Protein AF-A0A2N3ADZ8-F1 (afdb_monomer_lite)

Structure (mmCIF, N/CA/C/O backbone):
data_AF-A0A2N3ADZ8-F1
#
_entry.id   AF-A0A2N3ADZ8-F1
#
loop_
_atom_site.group_PDB
_atom_site.id
_atom_site.type_symbol
_atom_site.label_atom_id
_atom_site.label_alt_id
_atom_site.label_comp_id
_atom_site.label_asym_id
_atom_site.label_entity_id
_atom_site.label_seq_id
_atom_site.pdbx_PDB_ins_code
_atom_site.Cartn_x
_atom_site.Cartn_y
_atom_site.Cartn_z
_atom_site.occupancy
_atom_site.B_iso_or_equiv
_atom_site.auth_seq_id
_atom_site.auth_comp_id
_atom_site.auth_asym_id
_atom_site.auth_atom_id
_atom_site.pdbx_PDB_model_num
ATOM 1 N N . MET A 1 1 ? 35.185 21.300 -27.367 1.00 48.75 1 MET A N 1
ATOM 2 C CA . MET A 1 1 ? 33.757 20.930 -27.275 1.00 48.75 1 MET A CA 1
ATOM 3 C C . MET A 1 1 ? 33.432 20.784 -25.805 1.00 48.75 1 MET A C 1
ATOM 5 O O . MET A 1 1 ? 33.938 19.862 -25.181 1.00 48.75 1 MET A O 1
ATOM 9 N N . GLU A 1 2 ? 32.702 21.742 -25.238 1.00 59.75 2 GLU A N 1
ATOM 10 C CA . GLU A 1 2 ? 32.194 21.639 -23.868 1.00 59.75 2 GLU A CA 1
ATOM 11 C C . GLU A 1 2 ? 31.253 20.437 -23.769 1.00 59.75 2 GLU A C 1
ATOM 13 O O . GLU A 1 2 ? 30.335 20.289 -24.580 1.00 59.75 2 GLU A O 1
ATOM 18 N N . ASN A 1 3 ? 31.486 19.571 -22.783 1.00 62.91 3 ASN A N 1
ATOM 19 C CA . ASN A 1 3 ? 30.532 18.536 -22.408 1.00 62.91 3 ASN A CA 1
ATOM 20 C C . ASN A 1 3 ? 29.274 19.230 -21.871 1.00 62.91 3 ASN A C 1
ATOM 22 O O . ASN A 1 3 ? 29.213 19.593 -20.699 1.00 62.91 3 ASN A O 1
ATOM 26 N N . LYS A 1 4 ? 28.275 19.430 -22.739 1.00 71.31 4 LYS A N 1
ATOM 27 C CA . LYS A 1 4 ? 26.913 19.796 -22.338 1.00 71.31 4 LYS A CA 1
ATOM 28 C C . LYS A 1 4 ? 26.439 18.748 -21.333 1.00 71.31 4 LYS A C 1
ATOM 30 O O . LYS A 1 4 ? 26.233 17.593 -21.702 1.00 71.31 4 LYS A O 1
ATOM 35 N N . ILE A 1 5 ? 26.317 19.139 -20.068 1.00 70.94 5 ILE A N 1
ATOM 36 C CA . ILE A 1 5 ? 25.767 18.277 -19.024 1.00 70.94 5 ILE A CA 1
ATOM 37 C C . ILE A 1 5 ? 24.321 17.967 -19.429 1.00 70.94 5 ILE A C 1
ATOM 39 O O . ILE A 1 5 ? 23.473 18.853 -19.459 1.00 70.94 5 ILE A O 1
ATOM 43 N N . LEU A 1 6 ? 24.065 16.717 -19.816 1.00 78.38 6 LEU A N 1
ATOM 44 C CA . LEU A 1 6 ? 22.723 16.184 -20.018 1.00 78.38 6 LEU A CA 1
ATOM 45 C C . LEU A 1 6 ? 22.225 15.718 -18.651 1.00 78.38 6 LEU A C 1
ATOM 47 O O . LEU A 1 6 ? 22.763 14.750 -18.109 1.00 78.38 6 LEU A O 1
ATOM 51 N N . GLU A 1 7 ? 21.236 16.407 -18.084 1.00 80.94 7 GLU A N 1
ATOM 52 C CA . GLU A 1 7 ? 20.522 15.904 -16.910 1.00 80.94 7 GLU A CA 1
ATOM 53 C C . GLU A 1 7 ? 19.943 14.517 -17.215 1.00 80.94 7 GLU A C 1
ATOM 55 O O . GLU A 1 7 ? 19.378 14.274 -18.285 1.00 80.94 7 GLU A O 1
ATOM 60 N N . ARG A 1 8 ? 20.119 13.583 -16.277 1.00 80.56 8 ARG A N 1
ATOM 61 C CA . ARG A 1 8 ? 19.611 12.213 -16.371 1.00 80.56 8 ARG A CA 1
ATOM 62 C C . ARG A 1 8 ? 18.668 11.973 -15.206 1.00 80.56 8 ARG A C 1
ATOM 64 O O . ARG A 1 8 ? 19.056 12.163 -14.058 1.00 80.56 8 ARG A O 1
ATOM 71 N N . PHE A 1 9 ? 17.463 11.513 -15.514 1.00 83.38 9 PHE A N 1
ATOM 72 C CA . PHE A 1 9 ? 16.479 11.083 -14.528 1.00 83.38 9 PHE A CA 1
ATOM 73 C C . PHE A 1 9 ? 16.455 9.555 -14.493 1.00 83.38 9 PHE A C 1
ATOM 75 O O . PHE A 1 9 ? 16.521 8.904 -15.536 1.00 83.38 9 PHE A O 1
ATOM 82 N N . GLY A 1 10 ? 16.375 8.986 -13.295 1.00 80.38 10 GLY A N 1
ATOM 83 C CA . GLY A 1 10 ? 16.280 7.548 -13.075 1.00 80.38 10 GLY A CA 1
ATOM 84 C C . GLY A 1 10 ? 15.357 7.249 -11.900 1.00 80.38 10 GLY A C 1
ATOM 85 O O . GLY A 1 10 ? 15.117 8.116 -11.061 1.00 80.38 10 GLY A O 1
ATOM 86 N N . GLY A 1 11 ? 14.827 6.030 -11.862 1.00 77.62 11 GLY A N 1
ATOM 87 C CA . GLY A 1 11 ? 14.041 5.513 -10.744 1.00 77.62 11 GLY A CA 1
ATOM 88 C C . GLY A 1 11 ? 14.807 4.425 -9.998 1.00 77.62 11 GLY A C 1
ATOM 89 O O . GLY A 1 11 ? 15.614 3.712 -10.591 1.00 77.62 11 GLY A O 1
ATOM 90 N N . LEU A 1 12 ? 14.541 4.296 -8.701 1.00 75.69 12 LEU A N 1
ATOM 91 C CA . LEU A 1 12 ? 14.995 3.174 -7.883 1.00 75.69 12 LEU A CA 1
ATOM 92 C C . LEU A 1 12 ? 13.837 2.184 -7.742 1.00 75.69 12 LEU A C 1
ATOM 94 O O . LEU A 1 12 ? 12.761 2.560 -7.277 1.00 75.69 12 LEU A O 1
ATOM 98 N N . ILE A 1 13 ? 14.060 0.931 -8.138 1.00 77.56 13 ILE A N 1
ATOM 99 C CA . ILE A 1 13 ? 13.180 -0.182 -7.769 1.00 77.56 13 ILE A CA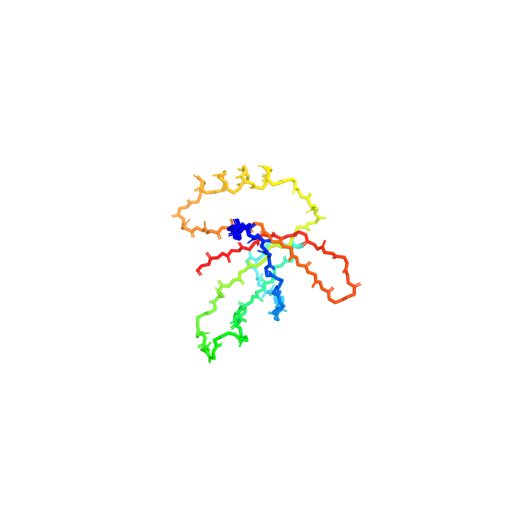 1
ATOM 100 C C . ILE A 1 13 ? 13.650 -0.683 -6.410 1.00 77.56 13 ILE A C 1
ATOM 102 O O . ILE A 1 13 ? 14.848 -0.854 -6.183 1.00 77.56 13 ILE A O 1
ATOM 106 N N . LYS A 1 14 ? 12.702 -0.885 -5.503 1.00 78.50 14 LYS A N 1
ATOM 107 C CA . LYS A 1 14 ? 12.967 -1.283 -4.128 1.00 78.50 14 LYS A CA 1
ATOM 108 C C . LYS A 1 14 ? 12.288 -2.613 -3.852 1.00 78.50 14 LYS A C 1
ATOM 110 O O . LYS A 1 14 ? 11.080 -2.732 -4.022 1.00 78.50 14 LYS A O 1
ATOM 115 N N . GLU A 1 15 ? 13.075 -3.576 -3.396 1.00 80.56 15 GLU A N 1
ATOM 116 C CA . GLU A 1 15 ? 12.590 -4.867 -2.918 1.00 80.56 15 GLU A CA 1
ATOM 117 C C . GLU A 1 15 ? 12.578 -4.847 -1.391 1.00 80.56 15 GLU A C 1
ATOM 119 O O . GLU A 1 15 ? 13.550 -4.436 -0.756 1.00 80.56 15 GLU A O 1
ATOM 124 N N . GLU A 1 16 ? 11.460 -5.236 -0.786 1.00 80.12 16 GLU A N 1
ATOM 125 C CA . GLU A 1 16 ? 11.317 -5.286 0.667 1.00 80.12 16 GLU A CA 1
ATOM 126 C C . GLU A 1 16 ? 10.397 -6.435 1.090 1.00 80.12 16 GLU A C 1
ATOM 128 O O . GLU A 1 16 ? 9.498 -6.808 0.330 1.00 80.12 16 GLU A O 1
ATOM 133 N N . PRO A 1 17 ? 10.587 -6.996 2.296 1.00 80.75 17 PRO A N 1
ATOM 134 C CA . PRO A 1 17 ? 9.654 -7.969 2.838 1.00 80.75 17 PRO A CA 1
ATOM 135 C C . PRO A 1 17 ? 8.346 -7.277 3.243 1.00 80.75 17 PRO A C 1
ATOM 137 O O . PRO A 1 17 ? 8.358 -6.291 3.980 1.00 80.75 17 PRO A O 1
ATOM 140 N N . LEU A 1 18 ? 7.223 -7.832 2.790 1.00 86.31 18 LEU A N 1
ATOM 141 C CA . LEU A 1 18 ? 5.879 -7.419 3.185 1.00 86.31 18 LEU A CA 1
ATOM 142 C C . LEU A 1 18 ? 5.182 -8.561 3.923 1.00 86.31 18 LEU A C 1
ATOM 144 O O . LEU A 1 18 ? 5.287 -9.719 3.515 1.00 86.31 18 LEU A O 1
ATOM 148 N N . SER A 1 19 ? 4.442 -8.218 4.971 1.00 86.56 19 SER A N 1
ATOM 149 C CA . SER A 1 19 ? 3.633 -9.161 5.750 1.00 86.56 19 SER A CA 1
ATOM 150 C C . SER A 1 19 ? 2.161 -8.779 5.671 1.00 86.56 19 SER A C 1
ATOM 152 O O . SER A 1 19 ? 1.833 -7.594 5.672 1.00 86.56 19 SER A O 1
ATOM 154 N N . CYS A 1 20 ? 1.263 -9.763 5.625 1.00 88.12 20 CYS A N 1
ATOM 155 C CA . CYS A 1 20 ? -0.172 -9.505 5.729 1.00 88.12 20 CYS A CA 1
ATOM 156 C C . CYS A 1 20 ? -0.531 -9.044 7.144 1.00 88.12 20 CYS A C 1
ATOM 158 O O . CYS A 1 20 ? -0.070 -9.631 8.124 1.00 88.12 20 CYS A O 1
ATOM 160 N N . ILE A 1 21 ? -1.387 -8.028 7.241 1.00 87.44 21 ILE A N 1
ATOM 161 C CA . ILE A 1 21 ? -1.986 -7.624 8.511 1.00 87.44 21 ILE A CA 1
ATOM 162 C C . ILE A 1 21 ? -3.320 -8.342 8.658 1.00 87.44 21 ILE A C 1
ATOM 164 O O . ILE A 1 21 ? -4.220 -8.176 7.839 1.00 87.44 21 ILE A O 1
ATOM 168 N N . GLU A 1 22 ? -3.460 -9.091 9.743 1.00 84.12 22 GLU A N 1
ATOM 169 C CA . GLU A 1 22 ? -4.726 -9.685 10.158 1.00 84.12 22 GLU A CA 1
ATOM 170 C C . GLU A 1 22 ? -5.206 -8.948 11.412 1.00 84.12 22 GLU A C 1
ATOM 172 O O . GLU A 1 22 ? -4.605 -9.049 12.482 1.00 84.12 22 GLU A O 1
ATOM 177 N N . ASN A 1 23 ? -6.250 -8.128 11.272 1.00 84.62 23 ASN A N 1
ATOM 178 C CA . ASN A 1 23 ? -6.807 -7.348 12.375 1.00 84.62 23 ASN A CA 1
ATOM 179 C C . ASN A 1 23 ? -8.318 -7.149 12.187 1.00 84.62 23 ASN A C 1
ATOM 181 O O . ASN A 1 23 ? -8.776 -6.886 11.078 1.00 84.62 23 ASN A O 1
ATOM 185 N N . GLU A 1 24 ? -9.086 -7.236 13.275 1.00 84.62 24 GLU A N 1
ATOM 186 C CA . GLU A 1 24 ? -10.549 -7.075 13.280 1.00 84.62 24 GLU A CA 1
ATOM 187 C C . GLU A 1 24 ? -11.022 -5.682 12.827 1.00 84.62 24 GLU A C 1
ATOM 189 O O . GLU A 1 24 ? -12.157 -5.531 12.379 1.00 84.62 24 GLU A O 1
ATOM 194 N N . LEU A 1 25 ? -10.157 -4.667 12.918 1.00 85.62 25 LEU A N 1
ATOM 195 C CA . LEU A 1 25 ? -10.425 -3.305 12.447 1.00 85.62 25 LEU A CA 1
ATOM 196 C C . LEU A 1 25 ? -10.375 -3.178 10.919 1.00 85.62 25 LEU A C 1
ATOM 198 O O . LEU A 1 25 ? -10.841 -2.173 10.378 1.00 85.62 25 LEU A O 1
ATOM 202 N N . LEU A 1 26 ? -9.791 -4.153 10.216 1.00 86.38 26 LEU A N 1
ATOM 203 C CA . LEU A 1 26 ? -9.726 -4.124 8.761 1.00 86.38 26 LEU A CA 1
ATOM 204 C C . LEU A 1 26 ? -11.097 -4.406 8.154 1.00 86.38 26 LEU A C 1
ATOM 206 O O . LEU A 1 26 ? -11.856 -5.267 8.603 1.00 86.38 26 LEU A O 1
ATOM 210 N N . ILE A 1 27 ? -11.398 -3.688 7.075 1.00 87.44 27 ILE A N 1
ATOM 211 C CA . ILE A 1 27 ? -12.591 -3.951 6.277 1.00 87.44 27 ILE A CA 1
ATOM 212 C C . ILE A 1 27 ? -12.463 -5.367 5.699 1.00 87.44 27 ILE A C 1
ATOM 214 O O . ILE A 1 27 ? -11.403 -5.756 5.204 1.00 87.44 27 ILE A O 1
ATOM 218 N N . LYS A 1 28 ? -13.543 -6.152 5.767 1.00 86.31 28 LYS A N 1
ATOM 219 C CA . LYS A 1 28 ? -13.567 -7.512 5.213 1.00 86.31 28 LYS A CA 1
ATOM 220 C C . LYS A 1 28 ? -13.172 -7.500 3.739 1.00 86.31 28 LYS A C 1
ATOM 222 O O . LYS A 1 28 ? -13.489 -6.555 3.025 1.00 86.31 28 LYS A O 1
ATOM 227 N N . GLU A 1 29 ? -12.499 -8.565 3.309 1.00 85.62 29 GLU A N 1
ATOM 228 C CA . GLU A 1 29 ? -12.062 -8.749 1.916 1.00 85.62 29 GLU A CA 1
ATOM 229 C C . GLU A 1 29 ? -11.070 -7.678 1.428 1.00 85.62 29 GLU A C 1
ATOM 231 O O . GLU A 1 29 ? -10.828 -7.549 0.231 1.00 85.62 29 GLU A O 1
ATOM 236 N N . THR A 1 30 ? -10.443 -6.935 2.347 1.00 89.19 30 THR A N 1
ATOM 237 C CA . THR A 1 30 ? -9.300 -6.082 2.018 1.00 89.19 30 THR A CA 1
ATOM 238 C C . THR A 1 30 ? -7.992 -6.820 2.249 1.00 89.19 30 THR A C 1
ATOM 240 O O . THR A 1 30 ? -7.853 -7.601 3.188 1.00 89.19 30 THR A O 1
ATOM 243 N N . CYS A 1 31 ? -7.020 -6.564 1.378 1.00 90.12 31 CYS A N 1
ATOM 244 C CA . CYS A 1 31 ? -5.648 -6.997 1.576 1.00 90.12 31 CYS A CA 1
ATOM 245 C C . CYS A 1 31 ? -4.817 -5.774 1.974 1.00 90.12 31 CYS A C 1
ATOM 247 O O . CYS A 1 31 ? -4.696 -4.793 1.230 1.00 90.12 31 CYS A O 1
ATOM 249 N N . VAL A 1 32 ? -4.307 -5.824 3.204 1.00 91.06 32 VAL A N 1
ATOM 250 C CA . VAL A 1 32 ? -3.463 -4.788 3.790 1.00 91.06 32 VAL A CA 1
ATOM 251 C C . VAL A 1 32 ? -2.139 -5.422 4.168 1.00 91.06 32 VAL A C 1
ATOM 253 O O . VAL A 1 32 ? -2.102 -6.414 4.897 1.00 91.06 32 VAL A O 1
ATOM 256 N N . LEU A 1 33 ? -1.056 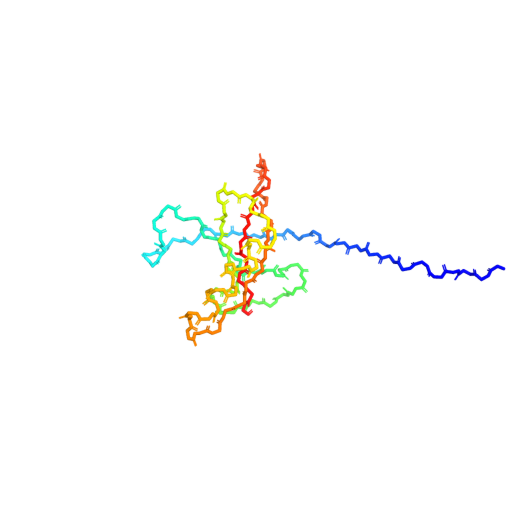-4.851 3.655 1.00 90.31 33 LEU A N 1
ATOM 257 C CA . LEU A 1 33 ? 0.299 -5.321 3.909 1.00 90.31 33 LEU A CA 1
ATOM 258 C C . LEU A 1 33 ? 1.049 -4.297 4.762 1.00 90.31 33 LEU A C 1
ATOM 260 O O . LEU A 1 33 ? 0.839 -3.092 4.618 1.00 90.31 33 LEU A O 1
ATOM 264 N N . GLU A 1 34 ? 1.950 -4.762 5.618 1.00 88.94 34 GLU A N 1
ATOM 265 C CA . GLU A 1 34 ? 2.899 -3.913 6.338 1.00 88.94 34 GLU A CA 1
ATOM 266 C C . GLU A 1 34 ? 4.338 -4.178 5.906 1.00 88.94 34 GLU A C 1
ATOM 268 O O . GLU A 1 34 ? 4.724 -5.317 5.630 1.00 88.94 34 GLU A O 1
ATOM 273 N N . SER A 1 35 ? 5.143 -3.114 5.911 1.00 85.94 35 SER A N 1
ATOM 274 C CA . SER A 1 35 ? 6.601 -3.215 5.923 1.00 85.94 35 SER A CA 1
ATOM 275 C C . SER A 1 35 ? 7.127 -2.753 7.277 1.00 85.94 35 SER A C 1
ATOM 277 O O . SER A 1 35 ? 7.068 -1.570 7.622 1.00 85.94 35 SER A O 1
ATOM 279 N N . VAL A 1 36 ? 7.644 -3.701 8.060 1.00 78.25 36 VAL A N 1
ATOM 280 C CA . VAL A 1 36 ? 8.251 -3.440 9.380 1.00 78.25 36 VAL A CA 1
ATOM 281 C C . VAL A 1 36 ? 9.709 -2.987 9.280 1.00 78.25 36 VAL A C 1
ATOM 283 O O . VAL A 1 36 ? 10.267 -2.472 10.244 1.00 78.25 36 VAL A O 1
ATOM 286 N N . SER A 1 37 ? 10.340 -3.181 8.121 1.00 77.56 37 SER A N 1
ATOM 287 C CA . SER A 1 37 ? 11.721 -2.774 7.864 1.00 77.56 37 SER A CA 1
ATOM 288 C C . SER A 1 37 ? 11.854 -2.294 6.420 1.00 77.56 37 SER A C 1
ATOM 290 O O . SER A 1 37 ? 12.437 -2.973 5.570 1.00 77.56 37 SER A O 1
ATOM 292 N N . PRO A 1 38 ? 11.282 -1.119 6.115 1.00 75.88 38 PRO A N 1
ATOM 293 C CA . PRO A 1 38 ? 11.185 -0.635 4.752 1.00 75.88 38 PRO A CA 1
ATOM 294 C C . PRO A 1 38 ? 12.548 -0.415 4.118 1.00 75.88 38 PRO A C 1
ATOM 296 O O . PRO A 1 38 ? 12.734 -0.682 2.944 1.00 75.88 3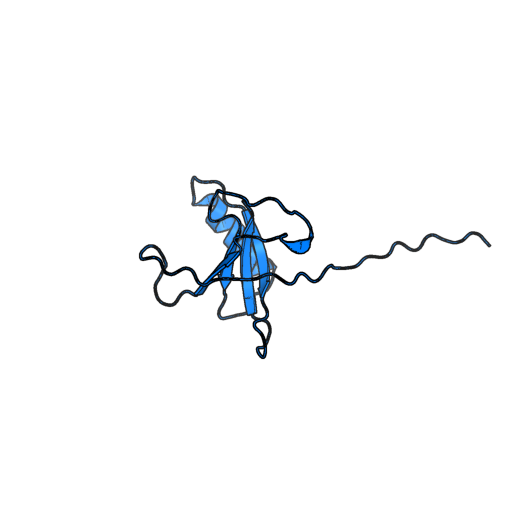8 PRO A O 1
ATOM 299 N N . PHE A 1 39 ? 13.542 -0.001 4.886 1.00 77.38 39 PHE A N 1
ATOM 300 C CA . PHE A 1 39 ? 14.872 0.307 4.374 1.00 77.38 39 PHE A CA 1
ATOM 301 C C . PHE A 1 39 ? 15.927 -0.631 4.963 1.00 77.38 39 PHE A C 1
A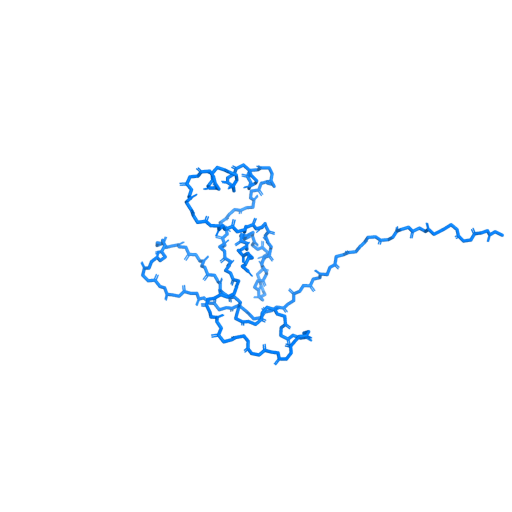TOM 303 O O . PHE A 1 39 ? 17.041 -0.199 5.245 1.00 77.38 39 PHE A O 1
ATOM 310 N N . SER A 1 40 ? 15.579 -1.909 5.145 1.00 68.94 40 SER A N 1
ATOM 311 C CA . SER A 1 40 ? 16.423 -2.924 5.795 1.00 68.94 40 SER A CA 1
ATOM 312 C C . SER A 1 40 ? 17.837 -3.040 5.213 1.00 68.94 40 SER A C 1
ATOM 314 O O . SER A 1 40 ? 18.784 -3.315 5.939 1.00 68.94 40 SER A O 1
ATOM 316 N N . SER A 1 41 ? 18.003 -2.808 3.908 1.00 68.62 41 SER A N 1
ATOM 317 C CA . SER A 1 41 ? 19.314 -2.845 3.242 1.00 68.62 41 SER A CA 1
ATOM 318 C C . SER A 1 41 ? 20.117 -1.543 3.357 1.00 68.62 41 SER A C 1
ATOM 320 O O . SER A 1 41 ? 21.302 -1.536 3.035 1.00 68.62 41 SER A O 1
ATOM 322 N N . TYR A 1 42 ? 19.486 -0.444 3.780 1.00 71.19 42 TYR A N 1
ATOM 323 C CA . TYR A 1 42 ? 20.111 0.879 3.906 1.00 71.19 42 TYR A CA 1
ATOM 324 C C . TYR A 1 42 ? 20.403 1.256 5.362 1.00 71.19 42 TYR A C 1
ATOM 326 O O . TYR A 1 42 ? 21.420 1.895 5.629 1.00 71.19 42 TYR A O 1
ATOM 334 N N . TYR A 1 43 ? 19.540 0.857 6.298 1.00 72.44 43 TYR A N 1
ATOM 335 C CA . TYR A 1 43 ? 19.672 1.166 7.719 1.00 72.44 43 TYR A CA 1
ATOM 336 C C . TYR A 1 43 ? 19.617 -0.119 8.551 1.00 72.44 43 TYR A C 1
ATOM 338 O O . TYR A 1 43 ? 18.714 -0.934 8.390 1.00 72.44 43 TYR A O 1
ATOM 346 N N . ASN A 1 44 ? 20.559 -0.268 9.489 1.00 63.62 44 ASN A N 1
ATOM 347 C CA . ASN A 1 44 ? 20.601 -1.383 10.449 1.00 63.62 44 ASN A CA 1
ATOM 348 C C . ASN A 1 44 ? 19.719 -1.138 11.691 1.00 63.62 44 ASN A C 1
ATOM 350 O O . ASN A 1 44 ? 19.786 -1.890 12.663 1.00 63.62 44 ASN A O 1
ATOM 354 N N . GLU A 1 45 ? 18.938 -0.058 11.700 1.00 62.50 45 GLU A N 1
ATOM 355 C CA . GLU A 1 45 ? 18.124 0.326 12.848 1.00 62.50 45 GLU A CA 1
ATOM 356 C C . GLU A 1 45 ? 16.845 -0.515 12.911 1.00 62.50 45 GLU A C 1
ATOM 358 O O . GLU A 1 45 ? 16.035 -0.549 11.984 1.00 62.50 45 GLU A O 1
ATOM 363 N N . ILE A 1 46 ? 16.657 -1.199 14.040 1.00 57.81 46 ILE A N 1
ATOM 364 C CA . ILE A 1 46 ? 15.410 -1.891 14.359 1.00 57.81 46 ILE A CA 1
ATOM 365 C C . ILE A 1 46 ? 14.454 -0.834 14.904 1.00 57.81 46 ILE A C 1
ATOM 367 O O . ILE A 1 46 ? 14.484 -0.504 16.091 1.00 57.81 46 ILE A O 1
ATOM 371 N N . TYR A 1 47 ? 13.610 -0.281 14.039 1.00 57.78 47 TYR A N 1
ATOM 372 C CA . TYR A 1 47 ? 12.533 0.593 14.483 1.00 57.78 47 TYR A CA 1
ATOM 373 C C . TYR A 1 47 ? 11.568 -0.205 15.372 1.00 57.78 47 TYR A C 1
ATOM 375 O O . TYR A 1 47 ? 10.940 -1.168 14.939 1.00 57.78 47 TYR A O 1
ATOM 383 N N . GLN A 1 48 ? 11.475 0.180 16.646 1.00 54.62 48 GLN A N 1
ATOM 384 C CA . GLN A 1 48 ? 10.652 -0.509 17.649 1.00 54.62 48 GLN A CA 1
ATOM 385 C C . GLN A 1 48 ? 9.149 -0.176 17.544 1.00 54.62 48 GLN A C 1
ATOM 387 O O . GLN A 1 48 ? 8.340 -0.816 18.212 1.00 54.62 48 GLN A O 1
ATOM 392 N N . ALA A 1 49 ? 8.753 0.797 16.715 1.00 55.91 49 ALA A N 1
ATOM 393 C CA . ALA A 1 49 ? 7.366 1.234 16.568 1.00 55.91 49 ALA A CA 1
ATOM 394 C C . ALA A 1 49 ? 6.720 0.613 15.318 1.00 55.91 49 ALA A C 1
ATOM 396 O O . ALA A 1 49 ? 7.144 0.878 14.197 1.00 55.91 49 ALA A O 1
ATOM 397 N N . LYS A 1 50 ? 5.693 -0.222 15.513 1.00 59.44 50 LYS A N 1
ATOM 398 C CA . LYS A 1 50 ? 4.848 -0.776 14.441 1.00 59.44 50 LYS A CA 1
ATOM 399 C C . LYS A 1 50 ? 3.535 0.014 14.315 1.00 59.44 50 LYS A C 1
ATOM 401 O O . LYS A 1 50 ? 3.025 0.432 15.357 1.00 59.44 50 LYS A O 1
ATOM 406 N N . PRO A 1 51 ? 2.914 0.089 13.121 1.00 59.12 51 PRO A N 1
ATOM 407 C CA . PRO A 1 51 ? 3.467 -0.168 11.785 1.00 59.12 51 PRO A CA 1
ATOM 408 C C . PRO A 1 51 ? 4.056 1.118 11.177 1.00 59.12 51 PRO A C 1
ATOM 410 O O . PRO A 1 51 ? 3.465 2.183 11.307 1.00 59.12 51 PRO A O 1
ATOM 413 N N . LEU A 1 52 ? 5.199 1.028 10.490 1.00 71.12 52 LEU A N 1
ATOM 414 C CA . LEU A 1 52 ? 5.817 2.203 9.854 1.00 71.12 52 LEU A CA 1
ATOM 415 C C . LEU A 1 52 ? 5.214 2.518 8.480 1.00 71.12 52 LEU A C 1
ATOM 417 O O . LEU A 1 52 ? 5.011 3.677 8.139 1.00 71.12 52 LEU A O 1
ATOM 421 N N . TYR A 1 53 ? 4.936 1.483 7.680 1.00 84.56 53 TYR A N 1
ATOM 422 C CA . TYR A 1 53 ? 4.403 1.636 6.327 1.00 84.56 53 TYR A CA 1
ATOM 423 C C . TYR A 1 53 ? 3.296 0.621 6.084 1.00 84.56 53 TYR A C 1
ATOM 425 O O . TYR A 1 53 ? 3.512 -0.588 6.194 1.00 84.56 53 TYR A O 1
ATOM 433 N N . LEU A 1 54 ? 2.122 1.133 5.723 1.00 89.31 54 LEU A N 1
ATOM 434 C CA . LEU A 1 54 ? 0.941 0.346 5.382 1.00 89.31 54 LEU A CA 1
ATOM 435 C C . LEU A 1 54 ? 0.683 0.419 3.885 1.00 89.31 54 LEU A C 1
ATOM 437 O O . LEU A 1 54 ? 0.771 1.490 3.289 1.00 89.31 54 LEU A O 1
ATOM 441 N N . TYR A 1 55 ? 0.305 -0.705 3.297 1.00 91.31 55 TYR A N 1
ATOM 442 C CA . TYR A 1 55 ? -0.004 -0.835 1.884 1.00 91.31 55 TYR A CA 1
ATOM 443 C C . TYR A 1 55 ? -1.416 -1.383 1.712 1.00 91.31 55 TYR A C 1
ATOM 445 O O . TYR A 1 55 ? -1.696 -2.527 2.057 1.00 91.31 55 TYR A O 1
ATOM 453 N N . LEU A 1 56 ? -2.302 -0.567 1.150 1.00 91.56 56 LEU A N 1
ATOM 454 C CA . LEU A 1 56 ? -3.667 -0.949 0.799 1.00 91.56 56 LEU A CA 1
ATOM 455 C C . LEU A 1 56 ? -3.673 -1.394 -0.664 1.00 91.56 56 LEU A C 1
ATOM 457 O O . LEU A 1 56 ? -3.492 -0.559 -1.554 1.00 91.56 56 LEU A O 1
ATOM 461 N N . THR A 1 57 ? -3.844 -2.687 -0.931 1.00 91.94 57 THR A N 1
ATOM 462 C CA . THR A 1 57 ? -3.858 -3.191 -2.313 1.00 91.94 57 THR A CA 1
ATOM 463 C C . THR A 1 57 ? -5.180 -2.863 -2.996 1.00 91.94 57 THR A C 1
ATOM 465 O O . THR A 1 57 ? -6.240 -2.960 -2.377 1.00 91.94 57 THR A O 1
ATOM 468 N N . LEU A 1 58 ? -5.122 -2.519 -4.278 1.00 91.44 58 LEU A N 1
ATOM 469 C CA . LEU A 1 58 ? -6.286 -2.218 -5.098 1.00 91.44 58 LEU A CA 1
ATOM 470 C C . LEU A 1 58 ? -6.590 -3.393 -6.034 1.00 91.44 58 LEU A C 1
ATOM 472 O O . LEU A 1 58 ? -5.689 -4.006 -6.606 1.00 91.44 58 LEU A O 1
ATOM 476 N N . ASP A 1 59 ? -7.878 -3.661 -6.221 1.00 88.50 59 ASP A N 1
ATOM 477 C CA . ASP A 1 59 ? -8.415 -4.635 -7.180 1.00 88.50 59 ASP A CA 1
ATOM 478 C C . ASP A 1 59 ? -8.203 -4.208 -8.645 1.00 88.50 59 ASP A C 1
ATOM 480 O O . ASP A 1 59 ? -8.142 -5.024 -9.564 1.00 88.50 59 ASP A O 1
ATOM 484 N N . THR A 1 60 ? -8.079 -2.901 -8.854 1.00 89.81 60 THR A N 1
ATOM 485 C CA . THR A 1 60 ? -7.961 -2.237 -10.145 1.00 89.81 60 THR A CA 1
ATOM 486 C C . THR A 1 60 ? -6.774 -1.278 -10.145 1.00 89.81 60 THR A C 1
ATOM 488 O O . THR A 1 60 ? -6.261 -0.881 -9.100 1.00 89.81 60 THR A O 1
ATOM 491 N N . ARG A 1 61 ? -6.334 -0.864 -11.338 1.00 90.12 61 ARG A N 1
ATOM 492 C CA . ARG A 1 61 ? -5.293 0.161 -11.516 1.00 90.12 61 ARG A CA 1
ATOM 493 C C . ARG A 1 61 ? -5.939 1.490 -11.937 1.00 90.12 61 ARG A C 1
ATOM 495 O O . ARG A 1 61 ? -6.043 1.756 -13.135 1.00 90.12 61 ARG A O 1
ATOM 502 N N . PRO A 1 62 ? -6.439 2.309 -10.993 1.00 90.31 62 PRO A N 1
ATOM 503 C CA . PRO A 1 62 ? -7.040 3.594 -11.326 1.00 90.31 62 PRO A CA 1
ATOM 504 C C . PRO A 1 62 ? -5.995 4.583 -11.855 1.00 90.31 62 PRO A C 1
ATOM 506 O O . PRO A 1 62 ? -4.827 4.541 -11.476 1.00 90.31 62 PRO A O 1
ATOM 509 N N . TYR A 1 63 ? -6.440 5.524 -12.690 1.00 91.25 63 TYR A N 1
ATOM 510 C CA . TYR A 1 63 ? -5.610 6.645 -13.124 1.00 91.25 63 TYR A CA 1
ATOM 511 C C . TYR A 1 63 ? -5.162 7.500 -11.938 1.00 91.25 63 TYR A C 1
ATOM 513 O O . TYR A 1 63 ? -5.898 7.680 -10.961 1.00 91.25 63 TYR A O 1
ATOM 521 N N . PHE A 1 64 ? -3.974 8.088 -12.067 1.00 88.25 64 PHE A N 1
ATOM 522 C CA . PHE A 1 64 ? -3.376 8.931 -11.038 1.00 88.25 64 PHE A CA 1
ATOM 523 C C . PHE A 1 64 ? -4.315 10.057 -10.577 1.00 88.25 64 PHE A C 1
ATOM 525 O O . PHE A 1 64 ? -4.467 10.270 -9.374 1.00 88.25 64 PHE A O 1
ATOM 532 N N . GLU A 1 65 ? -5.031 10.724 -11.493 1.00 92.81 65 GLU A N 1
ATOM 533 C CA . GLU A 1 65 ? -5.938 11.816 -11.106 1.00 92.81 65 GLU A CA 1
ATOM 534 C C . GLU A 1 65 ? -7.104 11.323 -10.243 1.00 92.81 65 GLU A C 1
ATOM 536 O O . GLU A 1 65 ? -7.553 12.036 -9.342 1.00 92.81 65 GLU A O 1
ATOM 541 N N . LYS A 1 66 ? -7.589 10.095 -10.483 1.00 93.50 66 LYS A N 1
ATOM 542 C CA . LYS A 1 66 ? -8.639 9.478 -9.663 1.00 93.50 66 LYS A CA 1
ATOM 543 C C . LYS A 1 66 ? -8.122 9.212 -8.250 1.00 93.50 66 LYS A C 1
ATOM 545 O O . LYS A 1 66 ? -8.820 9.546 -7.294 1.00 93.50 66 LYS A O 1
ATOM 550 N N . ILE A 1 67 ? -6.903 8.683 -8.119 1.00 92.44 67 ILE A N 1
ATOM 551 C CA . ILE A 1 67 ? -6.262 8.470 -6.813 1.00 92.44 67 ILE A CA 1
ATOM 552 C C . ILE A 1 67 ? -6.114 9.805 -6.071 1.00 92.44 67 ILE A C 1
ATOM 554 O O . ILE A 1 67 ? -6.557 9.918 -4.931 1.00 92.44 67 ILE A O 1
ATOM 558 N N . MET A 1 68 ? -5.571 10.838 -6.723 1.00 91.69 68 MET A N 1
ATOM 559 C CA . MET A 1 68 ? -5.359 12.150 -6.094 1.00 91.69 68 MET A CA 1
ATOM 560 C C . MET A 1 68 ? -6.667 12.801 -5.630 1.00 91.69 68 MET A C 1
ATOM 562 O O . MET A 1 68 ? -6.730 13.355 -4.533 1.00 91.69 68 MET A O 1
ATOM 566 N N . ARG A 1 69 ? -7.740 12.701 -6.426 1.00 93.69 69 ARG A N 1
ATOM 567 C CA . ARG A 1 69 ? -9.070 13.198 -6.032 1.00 93.69 69 ARG A CA 1
ATOM 568 C C . ARG A 1 69 ? -9.605 12.478 -4.795 1.00 93.69 69 ARG A C 1
ATOM 570 O O . ARG A 1 69 ? -10.144 13.140 -3.912 1.00 93.69 69 ARG A O 1
ATOM 577 N N . ILE A 1 70 ? -9.451 11.155 -4.726 1.00 91.88 70 ILE A N 1
ATOM 578 C CA . ILE A 1 70 ? -9.886 10.354 -3.572 1.00 91.88 70 ILE A CA 1
ATOM 579 C C . ILE A 1 70 ? -9.073 10.723 -2.330 1.00 91.88 70 ILE A C 1
ATOM 581 O O . ILE A 1 70 ? -9.668 10.998 -1.292 1.00 91.88 70 ILE A O 1
ATOM 585 N N . ILE A 1 71 ? -7.744 10.807 -2.440 1.00 91.19 71 ILE A N 1
ATOM 586 C CA . ILE A 1 71 ? -6.872 11.193 -1.321 1.00 91.19 71 ILE A CA 1
ATOM 587 C C . ILE A 1 71 ? -7.267 12.569 -0.785 1.00 91.19 71 ILE A C 1
ATOM 589 O O . ILE A 1 71 ? -7.473 12.709 0.415 1.00 91.19 71 ILE A O 1
ATOM 593 N N . ASN A 1 72 ? -7.439 13.565 -1.658 1.00 91.38 72 ASN A N 1
ATOM 594 C CA . ASN A 1 72 ? -7.838 14.910 -1.237 1.00 91.38 72 ASN A CA 1
ATOM 595 C C . ASN A 1 72 ? -9.221 14.930 -0.578 1.00 91.38 72 ASN A C 1
ATOM 597 O O . ASN A 1 72 ? -9.418 15.645 0.401 1.00 91.38 72 ASN A O 1
ATOM 601 N N . LYS A 1 73 ? -10.172 14.132 -1.079 1.00 94.06 73 LYS A N 1
ATOM 602 C CA . LYS A 1 73 ? -11.492 14.001 -0.455 1.00 94.06 73 LYS A CA 1
ATOM 603 C C . LYS A 1 73 ? -11.374 13.442 0.965 1.00 94.06 73 LYS A C 1
ATOM 605 O O . LYS A 1 73 ? -11.893 14.055 1.888 1.00 94.06 73 LYS A O 1
ATOM 610 N N . VAL A 1 74 ? -10.649 12.337 1.146 1.00 91.62 74 VAL A N 1
ATOM 611 C CA . VAL A 1 74 ? -10.466 11.710 2.465 1.00 91.62 74 VAL A CA 1
ATOM 612 C C . VAL A 1 74 ? -9.690 12.635 3.411 1.00 91.62 74 VAL A C 1
ATOM 614 O O . VAL A 1 74 ? -10.084 12.772 4.564 1.00 91.62 74 VAL A O 1
ATOM 617 N N . LYS A 1 75 ? -8.659 13.349 2.926 1.00 90.38 75 LYS A N 1
ATOM 618 C CA . LYS A 1 75 ? -7.904 14.361 3.702 1.00 90.38 75 LYS A CA 1
ATOM 619 C C . LYS A 1 75 ? -8.799 15.463 4.271 1.00 90.38 75 LYS A C 1
ATOM 621 O O . LYS A 1 75 ? -8.502 15.969 5.344 1.00 90.38 75 LYS A O 1
ATOM 626 N N . ASN A 1 76 ? -9.892 15.801 3.591 1.00 91.56 76 ASN A N 1
ATOM 627 C CA . ASN A 1 76 ? -10.843 16.807 4.062 1.00 91.56 76 ASN A CA 1
ATOM 628 C C . ASN A 1 76 ? -11.895 16.255 5.042 1.00 91.56 76 ASN A C 1
ATOM 630 O O . ASN A 1 76 ? -12.566 17.042 5.704 1.00 91.56 76 ASN A O 1
ATOM 634 N N . GLU A 1 77 ? -12.078 14.934 5.113 1.00 94.12 77 GLU A N 1
ATOM 635 C CA . GLU A 1 77 ? -13.106 14.286 5.944 1.00 94.12 77 GLU A CA 1
ATOM 636 C C . GLU A 1 77 ? -12.560 13.774 7.285 1.00 94.12 77 GLU A C 1
ATOM 638 O O . GLU A 1 77 ? -13.325 13.602 8.235 1.00 94.12 77 GLU A O 1
ATOM 643 N N . VAL A 1 78 ? -11.250 13.536 7.389 1.00 91.69 78 VAL A N 1
ATOM 644 C CA . VAL A 1 78 ? -10.624 12.989 8.602 1.00 91.69 78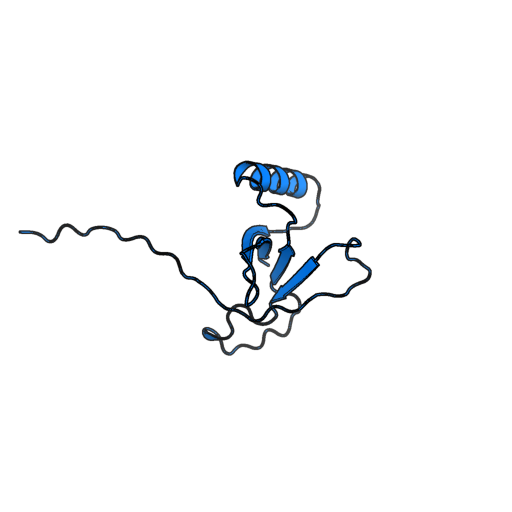 VAL A CA 1
ATOM 645 C C . VAL A 1 78 ? -9.915 14.062 9.427 1.00 91.69 78 VAL A C 1
ATOM 647 O O . VAL A 1 78 ? -9.400 15.046 8.906 1.00 91.69 78 VAL A O 1
ATOM 650 N N . THR A 1 79 ? -9.858 13.854 10.742 1.00 92.06 79 THR A N 1
ATOM 651 C CA . THR A 1 79 ? -9.228 14.784 11.696 1.00 92.06 79 THR A CA 1
ATOM 652 C C . THR A 1 79 ? -7.763 14.468 11.990 1.00 92.06 79 THR A C 1
ATOM 654 O O . THR A 1 79 ? -7.074 15.272 12.615 1.00 92.06 79 THR A O 1
ATOM 657 N N . PHE A 1 80 ? -7.279 13.299 11.567 1.00 86.56 80 PHE A N 1
ATOM 658 C CA . PHE A 1 80 ? -5.903 12.862 11.771 1.00 86.56 80 PHE A CA 1
ATOM 659 C C . PHE A 1 80 ? -5.060 13.082 10.515 1.00 86.56 80 PHE A C 1
ATOM 661 O O . PHE A 1 80 ? -5.553 13.035 9.388 1.00 86.56 80 PHE A O 1
ATOM 668 N N . HIS A 1 81 ? -3.760 13.295 10.711 1.00 82.06 81 HIS A N 1
ATOM 669 C CA . HIS A 1 81 ? -2.830 13.358 9.595 1.00 82.06 81 HIS A CA 1
ATOM 670 C C . HIS A 1 81 ? -2.651 11.967 8.988 1.00 82.06 81 HIS A C 1
ATOM 672 O O . HIS A 1 81 ? -2.352 11.004 9.693 1.00 82.06 81 HIS A O 1
ATOM 678 N N . PHE A 1 82 ? -2.796 11.874 7.672 1.00 81.94 82 PHE A N 1
ATOM 679 C CA . PHE A 1 82 ? -2.371 10.709 6.918 1.00 81.94 82 PHE A CA 1
ATOM 680 C C . PHE A 1 82 ? -1.723 11.173 5.618 1.00 81.94 82 PHE A C 1
ATOM 682 O O . PHE A 1 82 ? -2.270 12.032 4.914 1.00 81.94 82 PHE A O 1
ATOM 689 N N . ASP A 1 83 ? -0.571 10.595 5.290 1.00 85.31 83 ASP A N 1
ATOM 690 C CA . ASP A 1 83 ? 0.056 10.790 3.994 1.00 85.31 83 ASP A CA 1
ATOM 691 C C . ASP A 1 83 ? 0.021 9.492 3.202 1.00 85.31 83 ASP A C 1
ATOM 693 O O . ASP A 1 83 ? 0.473 8.449 3.664 1.00 85.31 83 ASP A O 1
ATOM 697 N N . ILE A 1 84 ? -0.588 9.550 2.022 1.00 89.56 84 ILE A N 1
ATOM 698 C CA . ILE A 1 84 ? -0.778 8.398 1.149 1.00 89.56 84 ILE A CA 1
ATOM 699 C C . ILE A 1 84 ? -0.239 8.739 -0.228 1.00 89.56 84 ILE A C 1
ATOM 701 O O . ILE A 1 84 ? -0.549 9.789 -0.793 1.00 89.56 84 ILE A O 1
ATOM 705 N N . VAL A 1 85 ? 0.505 7.795 -0.792 1.00 88.31 85 VAL A N 1
ATOM 706 C CA . VAL A 1 85 ? 1.041 7.863 -2.148 1.00 88.31 85 VAL A CA 1
ATOM 707 C C . VAL A 1 85 ? 0.663 6.612 -2.931 1.00 88.31 85 VAL A C 1
ATOM 709 O O . VAL A 1 85 ? 0.476 5.534 -2.364 1.00 88.31 85 VAL A O 1
ATOM 712 N N . SER A 1 86 ? 0.546 6.740 -4.251 1.00 90.19 86 SER A N 1
ATOM 713 C CA . SER A 1 86 ? 0.390 5.575 -5.123 1.00 90.19 86 SER A CA 1
ATOM 714 C C . SER A 1 86 ? 1.658 4.726 -5.101 1.00 90.19 86 SER A C 1
ATOM 716 O O . SER A 1 86 ? 2.761 5.259 -5.224 1.00 90.19 86 SER A O 1
ATOM 718 N N . ALA A 1 87 ? 1.488 3.416 -5.007 1.00 88.44 87 ALA A N 1
ATOM 719 C CA . ALA A 1 87 ? 2.549 2.428 -5.065 1.00 88.44 87 ALA A CA 1
ATOM 720 C C . ALA A 1 87 ? 2.173 1.297 -6.030 1.00 88.44 87 ALA A C 1
ATOM 722 O O . ALA A 1 87 ? 1.011 1.113 -6.399 1.00 88.44 87 ALA A O 1
ATOM 723 N N . GLU A 1 88 ? 3.180 0.533 -6.423 1.00 89.44 88 GLU A N 1
ATOM 724 C CA . GLU A 1 88 ? 3.033 -0.693 -7.191 1.00 89.44 88 GLU A CA 1
ATOM 725 C C . GLU A 1 88 ? 3.722 -1.814 -6.419 1.00 89.44 88 GLU A C 1
ATOM 727 O O . GLU A 1 88 ? 4.854 -1.642 -5.966 1.00 89.44 88 GLU A O 1
ATOM 732 N N . ILE A 1 89 ? 3.020 -2.929 -6.227 1.00 88.25 89 ILE A N 1
ATOM 733 C CA . ILE A 1 89 ? 3.523 -4.083 -5.484 1.00 88.25 89 ILE A CA 1
ATOM 734 C C . ILE A 1 89 ? 3.517 -5.286 -6.410 1.00 88.25 89 ILE A C 1
ATOM 736 O O . ILE A 1 89 ? 2.488 -5.636 -6.991 1.00 88.25 89 ILE A O 1
ATOM 740 N N . THR A 1 90 ? 4.662 -5.950 -6.494 1.00 85.94 90 THR A N 1
ATOM 741 C CA . THR A 1 90 ? 4.823 -7.192 -7.244 1.00 85.94 90 THR A CA 1
ATOM 742 C C . THR A 1 90 ? 5.135 -8.307 -6.261 1.00 85.94 90 THR A C 1
ATOM 744 O O . THR A 1 90 ? 6.159 -8.277 -5.584 1.00 85.94 90 THR A O 1
ATOM 747 N N . LEU A 1 91 ? 4.243 -9.294 -6.178 1.00 75.12 91 LEU A N 1
ATOM 748 C CA . LEU A 1 91 ? 4.515 -10.537 -5.460 1.00 75.12 91 LEU A CA 1
ATOM 749 C C . LEU A 1 91 ? 5.267 -11.505 -6.391 1.00 75.12 91 LEU A C 1
ATOM 751 O O . LEU A 1 91 ? 4.999 -11.494 -7.598 1.00 75.12 91 LEU A O 1
ATOM 755 N N . PRO A 1 92 ? 6.173 -12.357 -5.877 1.00 74.56 92 PRO A N 1
ATOM 756 C CA . PRO A 1 92 ? 6.906 -13.313 -6.704 1.00 74.56 92 PRO A CA 1
ATOM 757 C C . PRO A 1 92 ? 5.970 -14.155 -7.582 1.00 74.56 92 PRO A C 1
ATOM 759 O O . PRO A 1 92 ? 5.047 -14.792 -7.082 1.00 74.56 92 PRO A O 1
ATOM 762 N N . GLY A 1 93 ? 6.207 -14.148 -8.897 1.00 75.50 93 GLY A N 1
ATOM 763 C CA . GLY A 1 93 ? 5.415 -14.910 -9.870 1.00 75.50 93 GLY A CA 1
ATOM 764 C C . GLY A 1 93 ? 4.080 -14.280 -10.288 1.00 75.50 93 GLY A C 1
ATOM 765 O O . GLY A 1 93 ? 3.382 -14.873 -11.107 1.00 75.50 93 GLY A O 1
ATOM 766 N N . ASN A 1 94 ? 3.734 -13.090 -9.787 1.00 75.88 94 ASN A N 1
ATOM 767 C CA . ASN A 1 94 ? 2.488 -12.397 -10.118 1.00 75.88 94 ASN A CA 1
ATOM 768 C C . ASN A 1 94 ? 2.715 -11.129 -10.951 1.00 75.88 94 ASN A C 1
ATOM 770 O O . ASN A 1 94 ? 3.806 -10.564 -11.003 1.00 75.88 94 ASN A O 1
ATOM 774 N N . SER A 1 95 ? 1.644 -10.671 -11.601 1.00 80.88 95 SER A N 1
ATOM 775 C CA . SER A 1 95 ? 1.601 -9.346 -12.226 1.00 80.88 95 SER A CA 1
ATOM 776 C C . SER A 1 95 ? 1.553 -8.235 -11.166 1.00 80.88 95 SER A C 1
ATOM 778 O O . SER A 1 95 ? 1.045 -8.468 -10.070 1.00 80.88 95 SER A O 1
ATOM 780 N N . PRO A 1 96 ? 2.050 -7.026 -11.475 1.00 86.31 96 PRO A N 1
ATOM 781 C CA . PRO A 1 96 ? 2.075 -5.923 -10.523 1.00 86.31 96 PRO A CA 1
ATOM 782 C C . PRO A 1 96 ? 0.668 -5.415 -10.185 1.00 86.31 96 PRO A C 1
ATOM 784 O O . PRO A 1 96 ? -0.109 -5.049 -11.080 1.00 86.31 96 PRO A O 1
ATOM 787 N N . TYR A 1 97 ? 0.387 -5.301 -8.889 1.00 89.06 97 TYR A N 1
ATOM 788 C CA . TYR A 1 97 ? -0.845 -4.748 -8.333 1.00 89.06 97 TYR A CA 1
ATOM 789 C C . TYR A 1 97 ? -0.662 -3.270 -7.989 1.00 89.06 97 TYR A C 1
ATOM 791 O O . TYR A 1 97 ? 0.401 -2.849 -7.527 1.00 89.06 97 TYR A O 1
ATOM 799 N N . ALA A 1 98 ? -1.712 -2.475 -8.186 1.00 91.69 98 ALA A N 1
ATOM 800 C CA . ALA A 1 98 ? -1.728 -1.108 -7.684 1.00 91.69 98 ALA A CA 1
ATOM 801 C C . ALA A 1 98 ? -1.974 -1.122 -6.172 1.00 91.69 98 ALA A C 1
ATOM 803 O O . ALA A 1 98 ? -2.755 -1.928 -5.669 1.00 91.69 98 ALA A O 1
ATOM 804 N N . ALA A 1 99 ? -1.325 -0.221 -5.447 1.00 92.62 99 ALA A N 1
ATOM 805 C CA . ALA A 1 99 ? -1.504 -0.074 -4.013 1.00 92.62 99 ALA A CA 1
ATOM 806 C C . ALA A 1 99 ? -1.456 1.398 -3.598 1.00 92.62 99 ALA A C 1
ATOM 808 O O . ALA A 1 99 ? -0.969 2.264 -4.329 1.00 92.62 99 ALA A O 1
ATOM 809 N N . LEU A 1 100 ? -1.951 1.682 -2.401 1.00 92.50 100 LEU A N 1
ATOM 810 C CA . LEU A 1 100 ? -1.771 2.957 -1.722 1.00 92.50 100 LEU A CA 1
ATOM 811 C C . LEU A 1 100 ? -0.862 2.731 -0.521 1.00 92.50 100 LEU A C 1
ATOM 813 O O . LEU A 1 100 ? -1.204 1.949 0.364 1.00 92.50 100 LEU A O 1
ATOM 817 N N . ARG A 1 101 ? 0.289 3.402 -0.500 1.00 90.31 101 ARG A N 1
ATOM 818 C CA . ARG A 1 101 ? 1.231 3.346 0.616 1.00 90.31 101 ARG A CA 1
ATOM 819 C C . ARG A 1 101 ? 0.993 4.523 1.542 1.00 90.31 101 ARG A C 1
ATOM 821 O O . ARG A 1 101 ? 1.049 5.664 1.088 1.00 90.31 101 ARG A O 1
ATOM 828 N N . ASN A 1 102 ? 0.786 4.247 2.819 1.00 88.06 102 ASN A N 1
ATOM 829 C CA . ASN A 1 102 ? 0.837 5.253 3.863 1.00 88.06 102 ASN A CA 1
ATOM 830 C C . ASN A 1 102 ? 2.297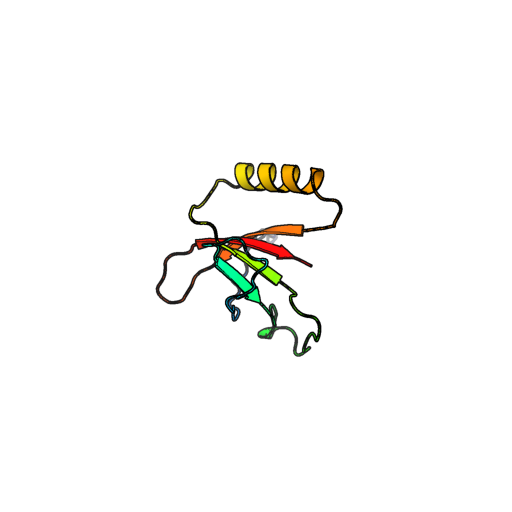 5.476 4.291 1.00 88.06 102 ASN A C 1
ATOM 832 O O . ASN A 1 102 ? 2.986 4.508 4.619 1.00 88.06 102 ASN A O 1
ATOM 836 N N . CYS A 1 103 ? 2.762 6.722 4.226 1.00 72.00 103 CYS A N 1
ATOM 837 C CA . CYS A 1 103 ? 4.083 7.139 4.690 1.00 72.00 103 CYS A CA 1
ATOM 838 C C . CYS A 1 103 ? 3.886 7.870 6.028 1.00 72.00 103 CYS A C 1
ATOM 840 O O . CYS A 1 103 ? 3.372 8.988 6.016 1.00 72.00 103 CYS A O 1
ATOM 842 N N . GLN A 1 104 ? 4.239 7.249 7.157 1.00 62.75 104 GLN A N 1
ATOM 843 C CA . GLN A 1 104 ? 4.301 7.934 8.458 1.00 62.75 104 GLN A CA 1
ATOM 844 C C . GLN A 1 104 ? 5.733 8.314 8.820 1.00 62.75 104 GLN A C 1
ATOM 846 O O . GLN A 1 104 ? 6.666 7.582 8.414 1.00 62.75 104 GLN A O 1
#

Foldseek 3Di:
DDPPDDDDDDDDDADADKDWDDDPPDDPPWTKIAGQCRPVVPDVDRDPDPGQKMKTWDPDDDDPVVVVVVVVVVVVVDPDDWDKDWDWDDDPPDDITIIIMTHD

Radius of gyration: 17.15 Å; chains: 1; bounding box: 47×36×45 Å

Sequence (104 aa):
MENKILERFGGLIKEEPLSCIENELLIKETCVLESVSPFSSYYNEIYQAKPLYLYLTLDTRPYFEKIMRIINKVKNEVTFHFDIVSAEITLPGNSPYAALRNCQ

pLDDT: mean 82.06, std 10.69, range [48.75, 94.12]

Secondary structure (DSSP, 8-state):
------------------EE---TTSPTT--EEEES-TTTTT------SS-SEEEEE-SS---HHHHHHHHHHHHHH-SS---EEEEEE--TTSPPEEEEEEE-